Protein AF-A0A2S0WMM7-F1 (afdb_monomer_lite)

pLDDT: mean 80.7, std 16.56, range [40.31, 95.12]

Secondary structure (DSSP, 8-state):
------HHHHHHHHHHHHHHHHHHHHTTS-HHHHHHHHHHHHHHTT----HHHHHHHHHHHHHGGG------

Sequence (72 aa):
MKTTDDAPTDLAQRIEAADESLRISFSGMPLDEVVPEVRRSLDELDLDLSDETVRDWAQHVSDRADYVLEIH

Organism: NCBI:txid2079793

Radius of gyration: 14.92 Å; chains: 1; bounding box: 39×19×55 Å

Structure (mmCIF, N/CA/C/O backbone):
data_AF-A0A2S0WMM7-F1
#
_entry.id   AF-A0A2S0WMM7-F1
#
loop_
_atom_site.group_PDB
_atom_site.id
_atom_site.type_symbol
_atom_site.label_atom_id
_atom_site.label_alt_id
_atom_site.label_comp_id
_atom_site.label_asym_id
_atom_site.label_entity_id
_atom_site.label_seq_id
_atom_site.pdbx_PDB_ins_code
_atom_site.Cartn_x
_atom_site.Cartn_y
_atom_site.Cartn_z
_atom_site.occupancy
_atom_site.B_iso_or_equiv
_atom_site.auth_seq_id
_atom_site.auth_comp_id
_atom_site.auth_asym_id
_atom_site.auth_atom_id
_atom_site.pdbx_PDB_model_num
ATOM 1 N N . MET A 1 1 ? 28.837 6.976 -24.326 1.00 40.31 1 MET A N 1
ATOM 2 C CA . MET A 1 1 ? 28.485 5.544 -24.222 1.00 40.31 1 MET A CA 1
ATOM 3 C C . MET A 1 1 ? 27.249 5.453 -23.348 1.00 40.31 1 MET A C 1
ATOM 5 O O . MET A 1 1 ? 27.231 6.099 -22.313 1.00 40.31 1 MET A O 1
ATOM 9 N N . LYS A 1 2 ? 26.204 4.773 -23.832 1.00 46.12 2 LYS A N 1
ATOM 10 C CA . LYS A 1 2 ? 24.930 4.552 -23.133 1.00 46.12 2 LYS A CA 1
ATOM 11 C C . LYS A 1 2 ? 25.181 3.791 -21.825 1.00 46.12 2 LYS A C 1
ATOM 13 O O . LYS A 1 2 ? 25.648 2.660 -21.884 1.00 46.12 2 LYS A O 1
ATOM 18 N N . THR A 1 3 ? 24.850 4.386 -20.687 1.00 50.44 3 THR A N 1
ATOM 19 C CA . THR A 1 3 ? 24.630 3.678 -19.420 1.00 50.44 3 THR A CA 1
ATOM 20 C C . THR A 1 3 ? 23.233 3.068 -19.469 1.00 50.44 3 THR A C 1
ATOM 22 O O . THR A 1 3 ? 22.245 3.686 -19.093 1.00 50.44 3 THR A O 1
ATOM 25 N N . THR A 1 4 ? 23.126 1.875 -20.040 1.00 60.06 4 THR A N 1
ATOM 26 C CA . THR A 1 4 ? 21.944 1.014 -19.907 1.00 60.06 4 THR A CA 1
ATOM 27 C C . THR A 1 4 ? 22.280 -0.057 -18.883 1.00 60.06 4 THR A C 1
ATOM 29 O O . THR A 1 4 ? 22.591 -1.166 -19.293 1.00 60.06 4 THR A O 1
ATOM 32 N N . ASP A 1 5 ? 22.334 0.304 -17.596 1.00 48.47 5 ASP A N 1
ATOM 33 C CA . ASP A 1 5 ? 22.472 -0.670 -16.493 1.00 48.47 5 ASP A CA 1
ATOM 34 C C . ASP A 1 5 ? 22.117 -0.094 -15.096 1.00 48.47 5 ASP A C 1
ATOM 36 O O . ASP A 1 5 ? 22.636 -0.553 -14.091 1.00 48.47 5 ASP A O 1
ATOM 40 N N . ASP A 1 6 ? 21.254 0.929 -14.997 1.00 51.84 6 ASP A N 1
ATOM 41 C CA . ASP A 1 6 ? 20.857 1.532 -13.695 1.00 51.84 6 ASP A CA 1
ATOM 42 C C . ASP A 1 6 ? 19.410 1.185 -13.271 1.00 51.84 6 ASP A C 1
ATOM 44 O O . ASP A 1 6 ? 18.900 1.635 -12.252 1.00 51.84 6 ASP A O 1
ATOM 48 N N . ALA A 1 7 ? 18.712 0.364 -14.060 1.00 55.56 7 ALA A N 1
ATOM 49 C CA . ALA A 1 7 ? 17.282 0.103 -13.883 1.00 55.56 7 ALA A CA 1
ATOM 50 C C . ALA A 1 7 ? 16.877 -0.687 -12.611 1.00 55.56 7 ALA A C 1
ATOM 52 O O . ALA A 1 7 ? 15.839 -0.353 -12.037 1.00 55.56 7 ALA A O 1
ATOM 53 N N . PRO A 1 8 ? 17.612 -1.719 -12.138 1.00 56.25 8 PRO A N 1
ATOM 54 C CA . PRO A 1 8 ? 17.132 -2.525 -11.012 1.00 56.25 8 PRO A CA 1
ATOM 55 C C . PRO A 1 8 ? 17.262 -1.804 -9.662 1.00 56.25 8 PRO A C 1
ATOM 57 O O . PRO A 1 8 ? 16.437 -2.014 -8.777 1.00 56.25 8 PRO A O 1
ATOM 60 N N . THR A 1 9 ? 18.261 -0.931 -9.510 1.00 64.44 9 THR A N 1
ATOM 61 C CA . THR A 1 9 ? 18.496 -0.174 -8.271 1.00 64.44 9 THR A CA 1
ATOM 62 C C . THR A 1 9 ? 17.493 0.969 -8.109 1.00 64.44 9 THR A C 1
ATOM 64 O O . THR A 1 9 ? 17.074 1.259 -6.990 1.00 64.44 9 THR A O 1
ATOM 67 N N . ASP A 1 10 ? 17.087 1.610 -9.208 1.00 81.88 10 ASP A N 1
ATOM 68 C CA . ASP A 1 10 ? 16.081 2.681 -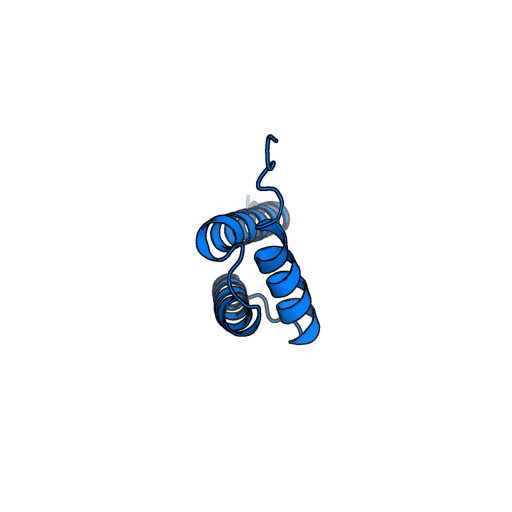9.202 1.00 81.88 10 ASP A CA 1
ATOM 69 C C . ASP A 1 10 ? 14.682 2.139 -8.874 1.00 81.88 10 ASP A C 1
ATOM 71 O O . ASP A 1 10 ? 13.992 2.671 -8.006 1.00 81.88 10 ASP A O 1
ATOM 75 N N . LEU A 1 11 ? 14.292 1.016 -9.490 1.00 80.69 11 LEU A N 1
ATOM 76 C CA . LEU A 1 11 ? 12.994 0.394 -9.227 1.00 80.69 11 LEU A CA 1
ATOM 77 C C . LEU A 1 11 ? 12.878 -0.103 -7.780 1.00 80.69 11 LEU A C 1
ATOM 79 O O . LEU A 1 11 ? 11.859 0.139 -7.140 1.00 80.69 11 LEU A O 1
ATOM 83 N N . ALA A 1 12 ? 13.921 -0.748 -7.246 1.00 84.81 12 ALA A N 1
ATOM 84 C CA . ALA A 1 12 ? 13.932 -1.201 -5.856 1.00 84.81 12 ALA A CA 1
ATOM 85 C C . ALA A 1 12 ? 13.755 -0.031 -4.873 1.00 84.81 12 ALA A C 1
ATOM 87 O O . ALA A 1 12 ? 12.903 -0.098 -3.992 1.00 84.81 12 ALA A O 1
ATOM 88 N N . GLN A 1 13 ? 14.471 1.079 -5.084 1.00 87.69 13 GLN A N 1
ATOM 89 C CA . GLN A 1 13 ? 14.3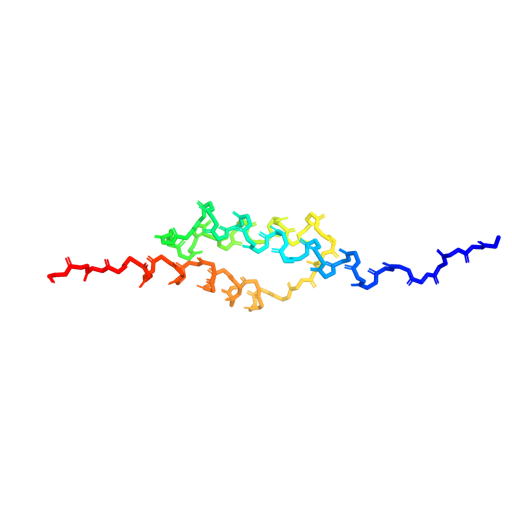31 2.280 -4.253 1.00 87.69 13 GLN A CA 1
ATOM 90 C C . GLN A 1 13 ? 12.932 2.895 -4.341 1.00 87.69 13 GLN A C 1
ATOM 92 O O . GLN A 1 13 ? 12.396 3.359 -3.338 1.00 87.69 13 GLN A O 1
ATOM 97 N N . ARG A 1 14 ? 12.321 2.897 -5.530 1.00 88.62 14 ARG A N 1
ATOM 98 C CA . ARG A 1 14 ? 10.955 3.402 -5.718 1.00 88.62 14 ARG A CA 1
ATOM 99 C C . ARG A 1 14 ? 9.917 2.524 -5.022 1.00 88.62 14 ARG A C 1
ATOM 101 O O . ARG A 1 14 ? 8.984 3.066 -4.439 1.00 88.62 14 ARG A O 1
ATOM 108 N N . ILE A 1 15 ? 10.103 1.204 -5.041 1.00 88.06 15 ILE A N 1
ATOM 109 C CA . ILE A 1 15 ? 9.270 0.250 -4.296 1.00 88.06 15 ILE A CA 1
ATOM 110 C C . ILE A 1 15 ? 9.407 0.490 -2.789 1.00 88.06 15 ILE A C 1
ATOM 112 O O . ILE A 1 15 ? 8.395 0.596 -2.104 1.00 88.06 15 ILE A O 1
ATOM 116 N N . GLU A 1 16 ? 10.631 0.632 -2.273 1.00 88.50 16 GLU A N 1
ATOM 117 C CA . GLU A 1 16 ? 10.862 0.911 -0.849 1.00 88.50 16 GLU A CA 1
ATOM 118 C C . GLU A 1 16 ? 10.272 2.262 -0.415 1.00 88.50 16 GLU A C 1
ATOM 120 O O . GLU A 1 16 ? 9.658 2.358 0.647 1.00 88.50 16 GLU A O 1
ATOM 125 N N . ALA A 1 17 ? 10.404 3.300 -1.245 1.00 90.12 17 ALA A N 1
ATOM 126 C CA . ALA A 1 17 ? 9.829 4.614 -0.970 1.00 90.12 17 ALA A CA 1
ATOM 127 C C . ALA A 1 17 ? 8.291 4.594 -0.989 1.00 90.12 17 ALA A C 1
ATOM 129 O O . ALA A 1 17 ? 7.653 5.215 -0.136 1.00 90.12 17 ALA A O 1
ATOM 130 N N . ALA A 1 18 ? 7.692 3.870 -1.939 1.00 89.25 18 ALA A N 1
ATOM 131 C CA .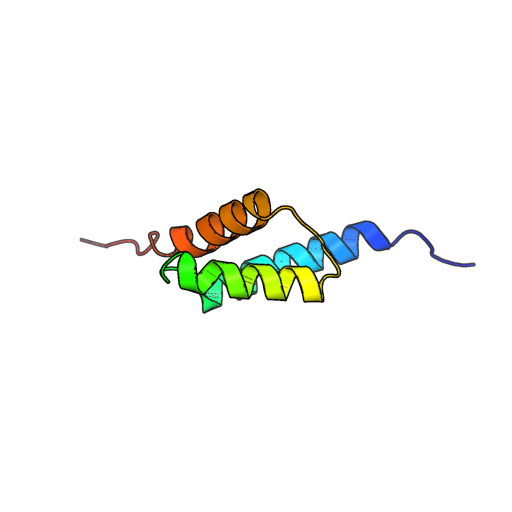 ALA A 1 18 ? 6.250 3.658 -1.997 1.00 89.25 18 ALA A CA 1
ATOM 132 C C . ALA A 1 18 ? 5.752 2.899 -0.759 1.00 89.25 18 ALA A C 1
ATOM 134 O O . ALA A 1 18 ? 4.808 3.342 -0.108 1.00 89.25 18 ALA A O 1
ATOM 135 N N . ASP A 1 19 ? 6.433 1.814 -0.383 1.00 88.19 19 ASP A N 1
ATOM 136 C CA . ASP A 1 19 ? 6.133 1.036 0.818 1.00 88.19 19 ASP A CA 1
ATOM 137 C C . ASP A 1 19 ? 6.184 1.897 2.090 1.00 88.19 19 ASP A C 1
ATOM 139 O O . ASP A 1 19 ? 5.256 1.883 2.898 1.00 88.19 19 ASP A O 1
ATOM 143 N N . GLU A 1 20 ? 7.244 2.688 2.269 1.00 88.75 20 GLU A N 1
ATOM 144 C CA . GLU A 1 20 ? 7.367 3.595 3.411 1.00 88.75 20 GLU A CA 1
ATOM 145 C C . GLU A 1 20 ? 6.241 4.638 3.435 1.00 88.75 20 GLU A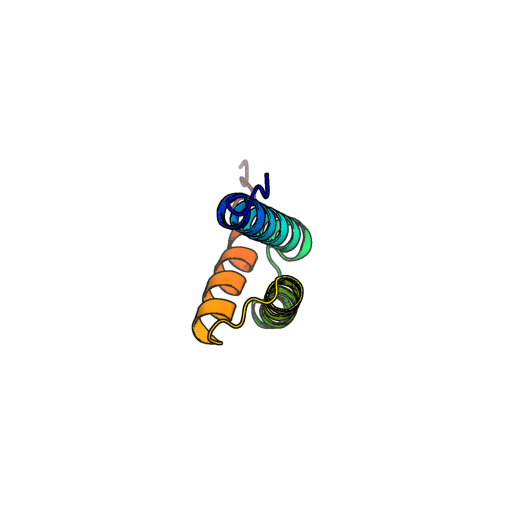 C 1
ATOM 147 O O . GLU A 1 20 ? 5.621 4.857 4.479 1.00 88.75 20 GLU A O 1
ATOM 152 N N . SER A 1 21 ? 5.932 5.248 2.289 1.00 89.00 21 SER A N 1
ATOM 153 C CA . SER A 1 21 ? 4.870 6.249 2.176 1.00 89.00 21 SER A CA 1
ATOM 154 C C . SER A 1 21 ? 3.491 5.673 2.507 1.00 89.00 21 SER A C 1
ATOM 156 O O . SER A 1 21 ? 2.729 6.288 3.265 1.00 89.00 21 SER A O 1
ATOM 158 N N . LEU A 1 22 ? 3.194 4.474 1.999 1.00 89.38 22 LEU A N 1
ATOM 159 C CA . LEU A 1 22 ? 1.960 3.748 2.281 1.00 89.38 22 LEU A CA 1
ATOM 160 C C . LEU A 1 22 ? 1.861 3.405 3.769 1.00 89.38 22 LEU A C 1
ATOM 162 O O . LEU A 1 22 ? 0.831 3.658 4.390 1.00 89.38 22 LEU A O 1
ATOM 166 N N . ARG A 1 23 ? 2.948 2.918 4.376 1.00 87.69 23 ARG A N 1
ATOM 167 C CA . ARG A 1 23 ? 3.006 2.638 5.818 1.00 87.69 23 ARG A CA 1
ATOM 168 C C . ARG A 1 23 ? 2.778 3.882 6.666 1.00 87.69 23 ARG A C 1
ATOM 170 O O . ARG A 1 23 ? 2.046 3.812 7.643 1.00 87.69 23 ARG A O 1
ATOM 177 N N . ILE A 1 24 ? 3.363 5.023 6.318 1.00 87.12 24 ILE A N 1
ATOM 178 C CA . ILE A 1 24 ? 3.150 6.269 7.073 1.00 87.12 24 ILE A CA 1
ATOM 179 C C . ILE A 1 24 ? 1.686 6.721 6.991 1.00 87.12 24 ILE A C 1
ATOM 181 O O . ILE A 1 24 ? 1.144 7.224 7.973 1.00 87.12 24 ILE A O 1
ATOM 185 N N . SER A 1 25 ? 1.058 6.547 5.828 1.00 87.75 25 SER A N 1
ATOM 186 C CA . SER A 1 25 ? -0.264 7.112 5.537 1.00 87.75 25 SER A CA 1
ATOM 187 C C . SER A 1 25 ? -1.428 6.205 5.948 1.00 87.75 25 SER A C 1
ATOM 189 O O . SER A 1 25 ? -2.478 6.715 6.327 1.00 87.75 25 SER A O 1
ATOM 191 N N . PHE A 1 26 ? -1.244 4.883 5.884 1.00 88.12 26 PHE A N 1
ATOM 192 C CA . PHE A 1 26 ? -2.325 3.893 5.987 1.00 88.12 26 PHE A CA 1
ATOM 193 C C . PHE A 1 26 ? -2.110 2.825 7.070 1.00 88.12 26 PHE A C 1
ATOM 195 O O . PHE A 1 26 ? -2.927 1.914 7.213 1.00 88.12 26 PHE A O 1
ATOM 202 N N . SER A 1 27 ? -1.033 2.917 7.853 1.00 88.00 27 SER A N 1
ATOM 203 C CA . SER A 1 27 ? -0.809 2.021 8.993 1.00 88.00 27 SER A CA 1
ATOM 204 C C . SER A 1 27 ? -1.979 2.076 9.981 1.00 88.00 27 SER A C 1
ATOM 206 O O . SER A 1 27 ? -2.411 3.154 10.395 1.00 88.00 27 SER A O 1
ATOM 208 N N . GLY A 1 28 ? -2.514 0.904 10.341 1.00 84.62 28 GLY A N 1
ATOM 209 C CA . GLY A 1 28 ? -3.647 0.772 11.267 1.00 84.62 28 GLY A CA 1
ATOM 210 C C . GLY A 1 28 ? -5.011 1.068 10.667 1.00 84.62 28 GLY A C 1
ATOM 211 O O . GLY A 1 28 ? -6.013 1.022 11.380 1.00 84.62 28 GLY A O 1
ATOM 212 N N . MET A 1 29 ? -5.070 1.355 9.368 1.00 88.94 29 MET A N 1
ATOM 213 C CA . MET A 1 29 ? -6.327 1.422 8.635 1.00 88.94 29 MET A CA 1
ATOM 214 C C . MET A 1 29 ? -6.790 0.010 8.254 1.00 88.94 29 MET A C 1
ATOM 216 O O . MET A 1 29 ? -5.959 -0.888 8.076 1.00 88.94 29 MET A O 1
ATOM 220 N N . PRO A 1 30 ? -8.108 -0.223 8.131 1.00 90.06 30 PRO A N 1
ATOM 221 C CA . PRO A 1 30 ? -8.634 -1.526 7.743 1.00 90.06 30 PRO A CA 1
ATOM 222 C C . PRO A 1 30 ? -8.153 -1.925 6.345 1.00 90.06 30 PRO A C 1
ATOM 224 O O . PRO A 1 30 ? -8.084 -1.093 5.443 1.00 90.06 30 PRO A O 1
ATOM 227 N N . LEU A 1 31 ? -7.875 -3.217 6.150 1.00 88.12 31 LEU A N 1
ATOM 228 C CA . LEU A 1 31 ? -7.308 -3.754 4.908 1.00 88.12 31 LEU A CA 1
ATOM 229 C C . LEU A 1 31 ? -8.078 -3.324 3.645 1.00 88.12 31 LEU A C 1
ATOM 231 O O . LEU A 1 31 ? -7.456 -2.982 2.644 1.00 88.12 31 LEU A O 1
ATOM 235 N N . ASP A 1 32 ? -9.413 -3.290 3.692 1.00 91.81 32 ASP A N 1
ATOM 236 C CA . ASP A 1 32 ? -10.258 -2.843 2.573 1.00 91.81 32 ASP A CA 1
ATOM 237 C C . ASP A 1 32 ? -10.021 -1.378 2.154 1.00 91.81 32 ASP A C 1
ATOM 239 O O . ASP A 1 32 ? -10.259 -1.035 0.997 1.00 91.81 32 ASP A O 1
ATOM 243 N N . GLU A 1 33 ? -9.529 -0.523 3.055 1.00 91.12 33 GLU A N 1
ATOM 244 C CA . GLU A 1 33 ? -9.128 0.856 2.743 1.00 91.12 33 GLU A CA 1
ATOM 245 C C . GLU A 1 33 ? -7.681 0.936 2.232 1.00 91.12 33 GLU A C 1
ATOM 247 O O . GLU A 1 33 ? -7.371 1.785 1.401 1.00 91.12 33 GLU A O 1
ATOM 252 N N . VAL A 1 34 ? -6.806 0.020 2.663 1.00 92.12 34 VAL A N 1
ATOM 253 C CA . VAL A 1 34 ? -5.382 -0.003 2.279 1.00 92.12 34 VAL A CA 1
ATOM 254 C C . VAL A 1 34 ? -5.159 -0.626 0.896 1.00 92.12 34 VAL A C 1
ATOM 256 O O . VAL A 1 34 ? -4.375 -0.117 0.097 1.00 92.12 34 VAL A O 1
ATOM 259 N N . VAL A 1 35 ? -5.866 -1.713 0.573 1.00 94.56 35 VAL A N 1
ATOM 260 C CA . VAL A 1 35 ? -5.760 -2.436 -0.710 1.00 94.56 35 VAL A CA 1
ATOM 261 C C . VAL A 1 35 ? -5.875 -1.537 -1.953 1.00 94.56 35 VAL A C 1
ATOM 263 O O . VAL A 1 35 ? -5.018 -1.664 -2.834 1.00 94.56 35 VAL A O 1
ATOM 266 N N . PRO A 1 36 ? -6.885 -0.651 -2.096 1.00 95.12 36 PRO A N 1
ATOM 267 C CA . PRO A 1 36 ? -6.984 0.206 -3.280 1.00 95.12 36 PRO A CA 1
ATOM 268 C C . PRO A 1 36 ? -5.809 1.184 -3.411 1.00 95.12 36 PRO A C 1
ATOM 270 O O . PRO A 1 36 ? -5.406 1.494 -4.532 1.00 95.12 36 PRO A O 1
ATOM 273 N N . GLU A 1 37 ? -5.225 1.622 -2.297 1.00 94.31 37 GLU A N 1
ATOM 274 C CA . GLU A 1 37 ? -4.115 2.579 -2.284 1.00 94.31 37 GLU A CA 1
ATOM 275 C C . GLU A 1 37 ? -2.783 1.898 -2.616 1.00 94.31 37 GLU A C 1
ATOM 277 O O . GLU A 1 37 ? -2.016 2.405 -3.433 1.00 94.31 37 GLU A O 1
ATOM 282 N N . VAL A 1 38 ? -2.555 0.685 -2.101 1.00 93.19 38 VAL A N 1
ATOM 283 C CA . VAL A 1 38 ? -1.419 -0.156 -2.516 1.00 93.19 38 VAL A CA 1
ATOM 284 C C . VAL A 1 38 ? -1.499 -0.470 -4.008 1.00 93.19 38 VAL A C 1
ATOM 286 O O . VAL A 1 38 ? -0.508 -0.336 -4.722 1.00 93.19 38 VAL A O 1
ATOM 289 N N . ARG A 1 39 ? -2.690 -0.822 -4.512 1.00 94.62 39 ARG A N 1
ATOM 290 C CA . ARG A 1 39 ? -2.898 -1.077 -5.945 1.00 94.62 39 ARG A CA 1
ATOM 291 C C . ARG A 1 39 ? -2.582 0.150 -6.798 1.00 94.62 39 ARG A C 1
ATOM 293 O O . ARG A 1 39 ? -1.971 0.006 -7.850 1.00 94.62 39 ARG A O 1
ATOM 300 N N . ARG A 1 40 ? -2.990 1.342 -6.356 1.00 93.38 40 ARG A N 1
ATOM 301 C CA . ARG A 1 40 ? -2.659 2.598 -7.041 1.00 93.38 40 ARG A CA 1
ATOM 302 C C . ARG A 1 40 ? -1.166 2.862 -7.064 1.00 93.38 40 ARG A C 1
ATOM 304 O O . ARG A 1 40 ? -0.633 3.160 -8.122 1.00 93.38 40 ARG A O 1
ATOM 311 N N . SER A 1 41 ? -0.501 2.704 -5.926 1.00 92.06 41 SER A N 1
ATOM 312 C CA . SER A 1 41 ? 0.938 2.933 -5.835 1.00 92.06 41 SER A CA 1
ATOM 313 C C . SER A 1 41 ? 1.725 1.973 -6.736 1.00 92.06 41 SER A C 1
ATOM 315 O O . SER A 1 41 ? 2.674 2.377 -7.399 1.00 92.06 41 SER A O 1
ATOM 317 N N . LEU A 1 42 ? 1.285 0.716 -6.835 1.00 91.88 42 LEU A N 1
ATOM 318 C CA . LEU A 1 42 ? 1.832 -0.272 -7.767 1.00 91.88 42 LEU A CA 1
ATOM 319 C C . LEU A 1 42 ? 1.632 0.115 -9.239 1.00 91.88 42 LEU A C 1
ATOM 321 O O . LEU A 1 42 ? 2.575 0.021 -10.023 1.00 91.88 42 LEU A O 1
ATOM 325 N N . ASP A 1 43 ? 0.443 0.597 -9.602 1.00 92.25 43 ASP A N 1
ATOM 326 C CA . ASP A 1 43 ? 0.132 1.085 -10.953 1.00 92.25 43 ASP A CA 1
ATOM 327 C C . ASP A 1 43 ? 1.012 2.292 -11.336 1.00 92.25 43 ASP A C 1
ATOM 329 O O . ASP A 1 43 ? 1.577 2.332 -12.42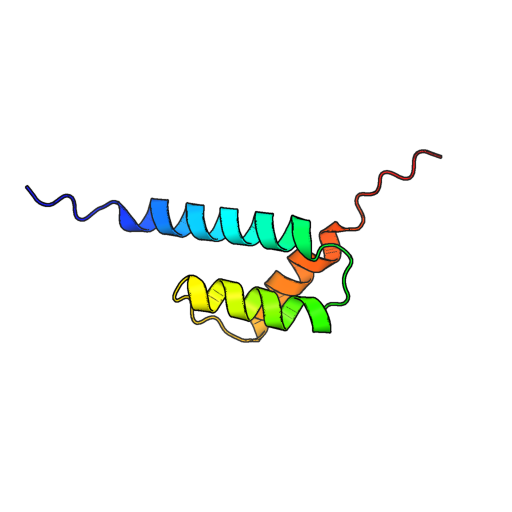6 1.00 92.25 43 ASP A O 1
ATOM 333 N N . GLU A 1 44 ? 1.255 3.221 -10.402 1.00 91.88 44 GLU A N 1
ATOM 334 C CA . GLU A 1 44 ? 2.185 4.350 -10.589 1.00 91.88 44 GLU A CA 1
ATOM 335 C C . GLU A 1 44 ? 3.650 3.914 -10.786 1.00 91.88 44 GLU A C 1
ATOM 337 O O . GLU A 1 44 ? 4.470 4.652 -11.351 1.00 91.88 44 GLU A O 1
ATOM 342 N N . LEU A 1 45 ? 3.997 2.712 -10.321 1.00 88.31 45 LEU A N 1
ATOM 343 C CA . LEU A 1 45 ? 5.299 2.083 -10.525 1.00 88.31 45 LEU A CA 1
ATOM 344 C C . LEU A 1 45 ? 5.356 1.197 -11.780 1.00 88.31 45 LEU A C 1
ATOM 346 O O . LEU A 1 45 ? 6.415 0.628 -12.044 1.00 88.31 45 LEU A O 1
ATOM 350 N N . ASP A 1 46 ? 4.273 1.118 -12.562 1.00 90.44 46 ASP A N 1
ATOM 351 C CA . ASP A 1 46 ? 4.123 0.212 -13.713 1.00 90.44 46 ASP A CA 1
ATOM 352 C C . ASP A 1 46 ? 4.264 -1.274 -13.302 1.00 90.44 46 ASP A C 1
ATOM 354 O O . ASP A 1 46 ? 4.757 -2.118 -14.052 1.00 90.44 46 ASP A O 1
ATOM 358 N N . LEU A 1 47 ? 3.866 -1.604 -12.064 1.00 88.12 47 LEU A N 1
ATOM 359 C CA . LEU A 1 47 ? 3.935 -2.947 -11.489 1.00 88.12 47 LEU A CA 1
ATOM 360 C C . LEU A 1 47 ? 2.558 -3.614 -11.504 1.00 88.12 47 LEU A C 1
ATOM 362 O O . LEU A 1 47 ? 1.728 -3.397 -10.622 1.00 88.12 47 LEU A O 1
ATOM 366 N N . ASP A 1 48 ? 2.346 -4.500 -12.474 1.00 89.06 48 ASP A N 1
ATOM 367 C CA . ASP A 1 48 ? 1.163 -5.361 -12.515 1.00 89.06 48 ASP A CA 1
ATOM 368 C C . ASP A 1 48 ? 1.413 -6.626 -11.679 1.00 89.06 48 ASP A C 1
ATOM 370 O O . ASP A 1 48 ? 2.099 -7.563 -12.099 1.00 89.06 48 ASP A O 1
ATOM 374 N N . LEU A 1 49 ? 0.910 -6.622 -10.444 1.00 89.56 49 LEU A N 1
ATOM 375 C CA . LEU A 1 49 ? 0.996 -7.749 -9.517 1.00 89.56 49 LEU A CA 1
ATOM 376 C C . LEU A 1 49 ? -0.374 -8.401 -9.329 1.00 89.56 49 LEU A C 1
ATOM 378 O O . LEU A 1 49 ? -1.420 -7.767 -9.468 1.00 89.56 49 LEU A O 1
ATOM 382 N N . SER A 1 50 ? -0.370 -9.683 -8.964 1.00 93.62 50 SER A N 1
ATOM 383 C CA . SER A 1 50 ? -1.608 -10.410 -8.678 1.00 93.62 50 SER A CA 1
ATOM 384 C C . SER A 1 50 ? -2.367 -9.796 -7.494 1.00 93.62 50 SER A C 1
ATOM 386 O O . SER A 1 50 ? -1.745 -9.305 -6.550 1.00 93.62 50 SER A O 1
ATOM 388 N N . ASP A 1 51 ? -3.703 -9.881 -7.489 1.00 91.50 51 ASP A N 1
ATOM 389 C CA . ASP A 1 51 ? -4.524 -9.380 -6.371 1.00 91.50 51 ASP A CA 1
ATOM 390 C C . ASP A 1 51 ? -4.143 -10.022 -5.020 1.00 91.50 51 ASP A C 1
ATOM 392 O O . ASP A 1 51 ? -4.316 -9.401 -3.972 1.00 91.50 51 ASP A O 1
ATOM 396 N N . GLU A 1 52 ? -3.601 -11.246 -5.029 1.00 94.19 52 GLU A N 1
ATOM 397 C CA . GLU A 1 52 ? -3.051 -11.900 -3.834 1.00 94.19 52 GLU A CA 1
ATOM 398 C C . GLU A 1 52 ? -1.827 -11.145 -3.302 1.00 94.19 52 GLU A C 1
ATOM 400 O O . GLU A 1 52 ? -1.786 -10.803 -2.124 1.00 94.19 52 GLU A O 1
ATOM 405 N N . THR A 1 53 ? -0.877 -10.802 -4.175 1.00 92.75 53 THR A N 1
ATOM 406 C CA . THR A 1 53 ? 0.321 -10.027 -3.816 1.00 92.75 53 THR A CA 1
ATOM 407 C C . THR A 1 53 ? -0.029 -8.619 -3.336 1.00 92.75 53 THR A C 1
ATOM 409 O O . THR A 1 53 ? 0.541 -8.141 -2.360 1.00 92.75 53 THR A O 1
ATOM 412 N N . VAL A 1 54 ? -0.994 -7.960 -3.988 1.00 93.56 54 VAL A N 1
ATOM 413 C CA . VAL A 1 54 ? -1.487 -6.639 -3.565 1.00 93.56 54 VAL A CA 1
ATOM 414 C C . VAL A 1 54 ? -2.091 -6.715 -2.164 1.00 93.56 54 VAL A C 1
ATOM 416 O O . VAL A 1 54 ? -1.831 -5.848 -1.333 1.00 93.56 54 VAL A O 1
ATOM 419 N N . ARG A 1 55 ? -2.886 -7.756 -1.881 1.00 92.88 55 ARG A N 1
ATOM 420 C CA . ARG A 1 55 ? -3.476 -7.965 -0.554 1.00 92.88 55 ARG A CA 1
ATOM 421 C C . ARG A 1 55 ? -2.439 -8.276 0.511 1.00 92.88 55 ARG A C 1
ATOM 423 O O . ARG A 1 55 ? -2.562 -7.742 1.605 1.00 92.88 55 ARG A O 1
ATOM 430 N N . ASP A 1 56 ? -1.448 -9.105 0.205 1.00 92.75 56 ASP A N 1
ATOM 431 C CA . ASP A 1 56 ? -0.366 -9.431 1.137 1.00 92.75 56 ASP A CA 1
ATOM 432 C C . ASP A 1 56 ? 0.434 -8.174 1.511 1.00 92.75 56 ASP A C 1
ATOM 434 O O . ASP A 1 56 ? 0.664 -7.890 2.687 1.00 92.75 56 ASP A O 1
ATOM 438 N N . TRP A 1 57 ? 0.741 -7.331 0.523 1.00 91.88 57 TRP A N 1
ATOM 439 C CA . TRP A 1 57 ? 1.402 -6.055 0.776 1.00 91.88 57 TRP A CA 1
ATOM 440 C C . TRP A 1 57 ? 0.495 -5.080 1.545 1.00 91.88 57 TRP A C 1
ATOM 442 O O . TRP A 1 57 ? 0.927 -4.461 2.514 1.00 91.88 57 TRP A O 1
ATOM 452 N N . ALA A 1 58 ? -0.790 -4.983 1.211 1.00 92.62 58 ALA A N 1
ATOM 453 C CA . ALA A 1 58 ? -1.728 -4.165 1.980 1.00 9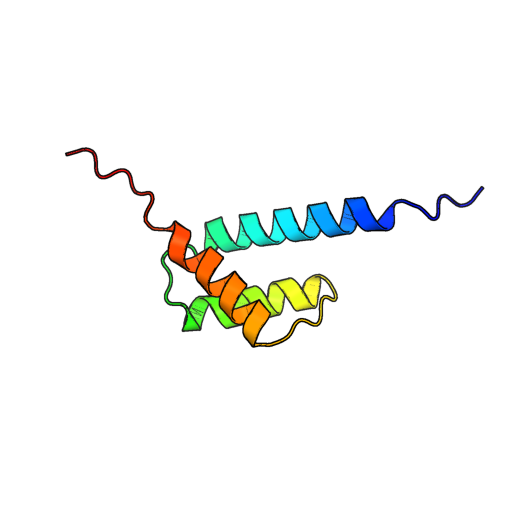2.62 58 ALA A CA 1
ATOM 454 C C . ALA A 1 58 ? -1.886 -4.641 3.432 1.00 92.62 58 ALA A C 1
ATOM 456 O O . ALA A 1 58 ? -1.992 -3.813 4.336 1.00 92.62 58 ALA A O 1
ATOM 457 N N . GLN A 1 59 ? -1.832 -5.952 3.669 1.00 90.88 59 GLN A N 1
ATOM 458 C CA . GLN A 1 59 ? -1.802 -6.533 5.008 1.00 90.88 59 GLN A CA 1
ATOM 459 C C . GLN A 1 59 ? -0.520 -6.118 5.738 1.00 90.88 59 GLN A C 1
ATOM 461 O O . GLN A 1 59 ? -0.603 -5.618 6.855 1.00 90.88 59 GLN A O 1
ATOM 466 N N . HIS A 1 60 ? 0.643 -6.187 5.078 1.00 89.56 60 HIS A N 1
ATOM 467 C CA . HIS A 1 60 ? 1.909 -5.687 5.626 1.00 89.56 60 HIS A CA 1
ATOM 468 C C . HIS A 1 60 ? 1.860 -4.196 6.007 1.00 89.56 60 HIS A C 1
ATOM 470 O O . HIS A 1 60 ? 2.380 -3.800 7.055 1.00 89.56 60 HIS A O 1
ATOM 476 N N . VAL A 1 61 ? 1.237 -3.364 5.165 1.00 89.31 61 VAL A N 1
ATOM 477 C CA . VAL A 1 61 ? 1.058 -1.926 5.415 1.00 89.31 61 VAL A CA 1
ATOM 478 C C . VAL A 1 61 ? 0.121 -1.687 6.604 1.00 89.31 61 VAL A C 1
ATOM 480 O O . VAL A 1 61 ? 0.440 -0.873 7.470 1.00 89.31 61 VAL A O 1
ATOM 483 N N . SER A 1 62 ? -0.997 -2.415 6.668 1.00 88.75 62 SER A N 1
ATOM 484 C CA . SER A 1 62 ? -2.016 -2.308 7.721 1.00 88.75 62 SER A CA 1
ATOM 485 C C . SER A 1 62 ? -1.508 -2.793 9.090 1.00 88.75 62 SER A C 1
ATOM 487 O O . SER A 1 62 ? -1.665 -2.078 10.082 1.00 88.75 62 SER A O 1
ATOM 489 N N . ASP A 1 63 ? -0.819 -3.942 9.144 1.00 84.56 63 ASP A N 1
ATOM 490 C CA . ASP A 1 63 ? -0.350 -4.595 10.383 1.00 84.56 63 ASP A CA 1
ATOM 491 C C . ASP A 1 63 ? 0.673 -3.772 11.183 1.00 84.56 63 ASP A C 1
ATOM 493 O O . ASP A 1 63 ? 0.838 -3.970 12.388 1.00 84.56 63 ASP A O 1
ATOM 497 N N . ARG A 1 64 ? 1.393 -2.833 10.557 1.00 66.19 64 ARG A N 1
ATOM 498 C CA . ARG A 1 64 ? 2.455 -2.071 11.242 1.00 66.19 64 ARG A CA 1
ATOM 499 C C . ARG A 1 64 ? 1.964 -0.959 12.171 1.00 66.19 64 ARG A C 1
ATOM 501 O O . ARG A 1 64 ? 2.808 -0.255 12.731 1.00 66.19 64 ARG A O 1
ATOM 508 N N . ALA A 1 65 ? 0.659 -0.824 12.405 1.00 58.34 65 ALA A N 1
ATOM 509 C CA . ALA A 1 65 ? 0.163 0.069 13.457 1.00 58.34 65 ALA A CA 1
ATOM 510 C C . ALA A 1 65 ? 0.451 -0.437 14.870 1.00 58.34 65 ALA A C 1
ATOM 512 O O . ALA A 1 65 ? 0.536 0.369 15.793 1.00 58.34 65 ALA A O 1
ATOM 513 N N . ASP A 1 66 ? 0.688 -1.736 15.044 1.00 52.59 66 ASP A N 1
ATOM 514 C CA . ASP A 1 66 ? 0.772 -2.363 16.367 1.00 52.59 66 ASP A CA 1
ATOM 515 C C . ASP A 1 66 ? 2.181 -2.387 16.993 1.00 52.59 66 ASP A C 1
ATOM 517 O O . ASP A 1 66 ? 2.472 -3.167 17.894 1.00 52.59 66 ASP A O 1
ATOM 521 N N . TYR A 1 67 ? 3.070 -1.478 16.582 1.00 47.81 67 TYR A N 1
ATOM 522 C CA . TYR A 1 67 ? 4.222 -1.092 17.414 1.00 47.81 67 TYR A CA 1
ATOM 523 C C . TYR A 1 67 ? 4.005 0.282 18.061 1.00 47.81 67 TYR A C 1
ATOM 525 O O . TYR A 1 67 ? 4.936 1.072 18.224 1.00 47.81 67 TYR A O 1
ATOM 533 N N . VAL A 1 68 ? 2.776 0.568 18.502 1.00 52.44 68 VAL A N 1
ATOM 534 C CA . VAL A 1 68 ? 2.617 1.431 19.673 1.00 52.44 68 VAL A CA 1
ATOM 535 C C . VAL A 1 68 ? 3.180 0.634 20.844 1.00 52.44 68 VAL A C 1
ATOM 537 O O . VAL A 1 68 ? 2.557 -0.295 21.344 1.00 52.44 68 VAL A O 1
ATOM 540 N N . LEU A 1 69 ? 4.407 0.959 21.249 1.00 51.38 69 LEU A N 1
ATOM 541 C CA . LEU A 1 69 ? 4.954 0.517 22.523 1.00 51.38 69 LEU A CA 1
ATOM 542 C C . LEU A 1 69 ? 4.000 1.059 23.602 1.00 51.38 69 LEU A C 1
ATOM 544 O O . LEU A 1 69 ? 4.110 2.221 23.995 1.00 51.38 69 LEU A O 1
ATOM 548 N N . GLU A 1 70 ? 3.018 0.267 24.033 1.00 49.56 70 GLU A N 1
ATOM 549 C CA . GLU A 1 70 ? 2.256 0.568 25.239 1.00 49.56 70 GLU A CA 1
ATOM 550 C C . GLU A 1 70 ? 3.247 0.491 26.407 1.00 49.56 70 GLU A C 1
ATOM 552 O O . GLU A 1 70 ? 3.522 -0.573 26.960 1.00 49.56 70 GLU A O 1
ATOM 557 N N . ILE A 1 71 ? 3.869 1.627 26.732 1.00 53.78 71 ILE A N 1
ATOM 558 C CA . ILE A 1 71 ? 4.614 1.792 27.976 1.00 53.78 71 ILE A CA 1
ATOM 559 C C . ILE A 1 71 ? 3.560 1.793 29.085 1.00 53.78 71 ILE A C 1
ATOM 561 O O . ILE A 1 71 ? 2.889 2.804 29.296 1.00 53.78 71 ILE A O 1
ATOM 565 N N . HIS A 1 72 ? 3.385 0.644 29.738 1.00 46.94 72 HIS A N 1
ATOM 566 C CA . HIS A 1 72 ? 2.661 0.519 31.003 1.00 46.94 72 HIS A CA 1
ATOM 567 C C . HIS A 1 72 ? 3.599 0.792 32.184 1.00 46.94 72 HIS A C 1
ATOM 569 O O . HIS A 1 72 ? 4.765 0.331 32.130 1.00 46.94 72 HIS A O 1
#

Foldseek 3Di:
DDPPPCPPVVLVVLVVVLLVVLLVPCAQPDLVVSLVSLVVSCVVSVHDDDSVVSSVSSCVSHPVNPPPPPPD